Protein AF-A0A6G9Z1Q9-F1 (afdb_monomer_lite)

Secondary structure (DSSP, 8-state):
---S----------TT--PPPPP---HHHHHHHHHHHHSS-HHHHHHHTT--HHHHHHHHHHHHHHHHHTT----SHHHHHHHHHHHTSS-HHHHHT---S-SSSS----

Organism: NCBI:txid455432

Foldseek 3Di:
DDDPPPPPPPDDCPVVPPPQDDFPDDPVLLQLLQLVLQDPDLCVSCVVVVHDSVVSVVSVVVVQVSCVVSVQHQPDSVSVVVSCCVNVSDDVCNNVVVPPPPPPPPPDDD

Structure (mmCIF, N/CA/C/O backbone):
data_AF-A0A6G9Z1Q9-F1
#
_entry.id   AF-A0A6G9Z1Q9-F1
#
loop_
_atom_site.group_PDB
_atom_site.id
_atom_site.type_symbol
_atom_site.label_atom_id
_atom_site.label_alt_id
_atom_site.label_comp_id
_atom_site.label_asym_id
_atom_site.label_entity_id
_atom_site.label_seq_id
_atom_site.pdbx_PDB_ins_code
_atom_site.Cartn_x
_atom_site.Cartn_y
_atom_site.Cartn_z
_atom_site.occupancy
_atom_site.B_iso_or_equiv
_atom_site.auth_seq_id
_atom_site.auth_comp_id
_atom_site.auth_asym_id
_atom_site.auth_atom_id
_atom_site.pdbx_PDB_model_num
ATOM 1 N N . MET A 1 1 ? -14.230 31.022 -36.993 1.00 47.66 1 MET A N 1
ATOM 2 C CA . MET A 1 1 ? -14.810 30.236 -38.099 1.00 47.66 1 MET A CA 1
ATOM 3 C C . MET A 1 1 ? -13.727 29.302 -38.629 1.00 47.66 1 MET A C 1
ATOM 5 O O . MET A 1 1 ? -13.261 29.467 -39.743 1.00 47.66 1 MET A O 1
ATOM 9 N N . ASP A 1 2 ? -13.050 28.521 -37.787 1.00 44.88 2 ASP A N 1
ATOM 10 C CA . ASP A 1 2 ? -13.492 27.386 -36.938 1.00 44.88 2 ASP A CA 1
ATOM 11 C C . ASP A 1 2 ? -13.174 26.061 -37.634 1.00 44.88 2 ASP A C 1
ATOM 13 O O . ASP A 1 2 ? -14.043 25.489 -38.275 1.00 44.88 2 ASP A O 1
ATOM 17 N N . ALA A 1 3 ? -11.913 25.613 -37.534 1.00 49.31 3 ALA A N 1
ATOM 18 C CA . ALA A 1 3 ? -11.507 24.223 -37.803 1.00 49.31 3 ALA A CA 1
ATOM 19 C C . ALA A 1 3 ? -10.036 23.929 -37.406 1.00 49.31 3 ALA A C 1
ATOM 21 O O . ALA A 1 3 ? -9.324 23.247 -38.133 1.00 49.31 3 ALA A O 1
ATOM 22 N N . VAL A 1 4 ? -9.532 24.447 -36.274 1.00 54.91 4 VAL A N 1
ATOM 23 C CA . VAL A 1 4 ? -8.186 24.063 -35.758 1.00 54.91 4 VAL A CA 1
ATOM 24 C C . VAL A 1 4 ? -8.282 23.002 -34.646 1.00 54.91 4 VAL A C 1
ATOM 26 O O . VAL A 1 4 ? -7.276 22.517 -34.141 1.00 54.91 4 VAL A O 1
ATOM 29 N N . PHE A 1 5 ? -9.498 22.581 -34.287 1.00 46.25 5 PHE A N 1
ATOM 30 C CA . PHE A 1 5 ? -9.761 21.591 -33.239 1.00 46.25 5 PHE A CA 1
ATOM 31 C C . PHE A 1 5 ? -10.243 20.253 -33.823 1.00 46.25 5 PHE A C 1
ATOM 33 O O . PHE A 1 5 ? -11.195 19.673 -33.323 1.00 46.25 5 PHE A O 1
ATOM 40 N N . ASP A 1 6 ? -9.624 19.768 -34.901 1.00 47.44 6 ASP A N 1
ATOM 41 C CA . ASP A 1 6 ? -9.974 18.458 -35.473 1.00 47.44 6 ASP A CA 1
ATOM 42 C C . ASP A 1 6 ? -8.731 17.606 -35.741 1.00 47.44 6 ASP A C 1
ATOM 44 O O . ASP A 1 6 ? -8.332 17.313 -36.866 1.00 47.44 6 ASP A O 1
ATOM 48 N N . SER A 1 7 ? -8.022 17.279 -34.661 1.00 43.50 7 SER A N 1
ATOM 49 C CA . SER A 1 7 ? -6.944 16.282 -34.687 1.00 43.50 7 SER A CA 1
ATOM 50 C C . SER A 1 7 ? -6.762 15.557 -33.354 1.00 43.50 7 SER A C 1
ATOM 52 O O . SER A 1 7 ? -5.700 14.989 -33.091 1.00 43.50 7 SER A O 1
ATOM 54 N N . PHE A 1 8 ? -7.821 15.458 -32.542 1.00 53.94 8 PHE A N 1
ATOM 55 C CA . PHE A 1 8 ? -7.943 14.298 -31.663 1.00 53.94 8 PHE A CA 1
ATOM 56 C C . PHE A 1 8 ? -8.254 13.105 -32.561 1.00 53.94 8 PHE A C 1
ATOM 58 O O . PHE A 1 8 ? -9.404 12.718 -32.725 1.00 53.94 8 PHE A O 1
ATOM 65 N N . ARG A 1 9 ? -7.211 12.543 -33.185 1.00 56.84 9 ARG A N 1
ATOM 66 C CA . ARG A 1 9 ? -7.253 11.204 -33.773 1.00 56.84 9 ARG A CA 1
ATOM 67 C C . ARG A 1 9 ? -7.610 10.222 -32.658 1.00 56.84 9 ARG A C 1
ATOM 69 O O . ARG A 1 9 ? -6.734 9.592 -32.072 1.00 56.84 9 ARG A O 1
ATOM 76 N N . THR A 1 10 ? -8.891 10.094 -32.349 1.00 62.38 10 THR A N 1
ATOM 77 C CA . THR A 1 10 ? -9.454 8.965 -31.621 1.00 62.38 10 THR A CA 1
ATOM 78 C C . THR A 1 10 ? -9.720 7.867 -32.632 1.00 62.38 10 THR A C 1
ATOM 80 O O . THR A 1 10 ? -10.862 7.511 -32.882 1.00 62.38 10 THR A O 1
ATOM 83 N N . ASP A 1 11 ? -8.658 7.362 -33.252 1.00 51.91 11 ASP A N 1
ATOM 84 C CA . ASP A 1 11 ? -8.704 6.011 -33.784 1.00 51.91 11 ASP A CA 1
ATOM 85 C C . ASP A 1 11 ? -7.297 5.422 -33.818 1.00 51.91 11 ASP A C 1
ATOM 87 O O . ASP A 1 11 ? -6.528 5.547 -34.773 1.00 51.91 11 ASP A O 1
ATOM 91 N N . ARG A 1 12 ? -6.922 4.818 -32.694 1.00 55.69 12 ARG A N 1
ATOM 92 C CA . ARG A 1 12 ? -5.917 3.768 -32.694 1.00 55.69 12 ARG A CA 1
ATOM 93 C C . ARG A 1 12 ? -6.519 2.622 -31.898 1.00 55.69 12 ARG A C 1
ATOM 95 O O . ARG A 1 12 ? -6.577 2.726 -30.670 1.00 55.69 12 ARG A O 1
ATOM 102 N N . PRO A 1 13 ? -6.976 1.538 -32.542 1.00 53.12 13 PRO A N 1
ATOM 103 C CA . PRO A 1 13 ? -7.247 0.308 -31.827 1.00 53.12 13 PRO A CA 1
ATOM 104 C C . PRO A 1 13 ? -5.904 -0.288 -31.381 1.00 53.12 13 PRO A C 1
ATOM 106 O O . PRO A 1 13 ? -5.424 -1.272 -31.932 1.00 53.12 13 PRO A O 1
ATOM 109 N N . ASP A 1 14 ? -5.294 0.277 -30.335 1.00 56.94 14 ASP A N 1
ATOM 110 C CA . ASP A 1 14 ? -4.218 -0.371 -29.575 1.00 56.94 14 ASP A CA 1
ATOM 111 C C . ASP A 1 14 ? -4.830 -1.458 -28.666 1.00 56.94 14 ASP A C 1
ATOM 113 O O . ASP A 1 14 ? -4.535 -1.562 -27.475 1.00 56.94 14 ASP A O 1
ATOM 117 N N . ASN A 1 15 ? -5.708 -2.300 -29.219 1.00 58.50 15 ASN A N 1
ATOM 118 C CA . ASN A 1 15 ? -6.314 -3.416 -28.494 1.00 58.50 15 ASN A CA 1
ATOM 119 C C . ASN A 1 15 ? -5.437 -4.682 -28.512 1.00 58.50 15 ASN A C 1
ATOM 121 O O . ASN A 1 15 ? -5.882 -5.759 -28.133 1.00 58.50 15 ASN A O 1
ATOM 125 N N . CYS A 1 16 ? -4.158 -4.542 -28.876 1.00 50.53 16 CYS A N 1
ATOM 126 C CA . CYS A 1 16 ? -3.133 -5.569 -28.683 1.00 50.53 16 CYS A CA 1
ATOM 127 C C . CYS A 1 16 ? -2.328 -5.363 -27.392 1.00 50.53 16 CYS A C 1
ATOM 129 O O . CYS A 1 16 ? -1.295 -6.012 -27.215 1.00 50.53 16 CYS A O 1
ATOM 131 N N . ARG A 1 17 ? -2.733 -4.445 -26.496 1.00 59.41 17 ARG A N 1
ATOM 132 C CA . ARG A 1 17 ? -2.014 -4.226 -25.236 1.00 59.41 17 ARG A CA 1
ATOM 133 C C . ARG A 1 17 ? -2.080 -5.508 -24.411 1.00 59.41 17 ARG A C 1
ATOM 135 O O . ARG A 1 17 ? -3.079 -5.768 -23.748 1.00 59.41 17 ARG A O 1
ATOM 142 N N . ALA A 1 18 ? -1.005 -6.295 -24.475 1.00 61.88 18 ALA A N 1
ATOM 143 C CA .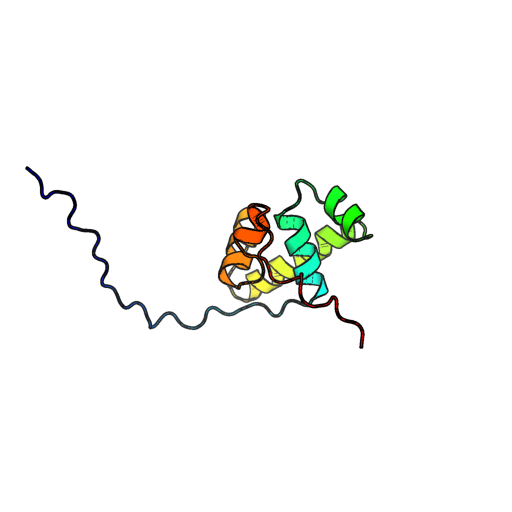 ALA A 1 18 ? -0.858 -7.526 -23.717 1.00 61.88 18 ALA A CA 1
ATOM 144 C C . ALA A 1 18 ? -1.303 -7.291 -22.261 1.00 61.88 18 ALA A C 1
ATOM 146 O O . ALA A 1 18 ? -1.006 -6.216 -21.712 1.00 61.88 18 ALA A O 1
ATOM 147 N N . PRO A 1 19 ? -2.021 -8.248 -21.639 1.00 65.88 19 PRO A N 1
ATOM 148 C CA . PRO A 1 19 ? -2.473 -8.116 -20.263 1.00 65.88 19 PRO A CA 1
ATOM 149 C C . PRO A 1 19 ? -1.304 -7.670 -19.389 1.00 65.88 19 PRO A C 1
ATOM 151 O O . PRO A 1 19 ? -0.272 -8.340 -19.323 1.00 65.88 19 PRO A O 1
ATOM 154 N N . ARG A 1 20 ? -1.424 -6.492 -18.764 1.00 73.25 20 ARG A N 1
ATOM 155 C CA . ARG A 1 20 ? -0.354 -5.991 -17.898 1.00 73.25 20 ARG A CA 1
ATOM 156 C C . ARG A 1 20 ? -0.183 -6.993 -16.755 1.00 73.25 20 ARG A C 1
ATOM 158 O O . ARG A 1 20 ? -1.180 -7.287 -16.093 1.00 73.25 20 ARG A O 1
ATOM 165 N N . PRO A 1 21 ? 1.036 -7.493 -16.495 1.00 81.69 21 PRO A N 1
ATOM 166 C CA . PRO A 1 21 ? 1.245 -8.436 -15.412 1.00 81.69 21 PRO A CA 1
ATOM 167 C C . PRO A 1 21 ? 0.859 -7.756 -14.095 1.00 81.69 21 PRO A C 1
ATOM 169 O O . PRO A 1 21 ? 1.375 -6.680 -13.757 1.00 81.69 21 PRO A O 1
ATOM 172 N N . ARG A 1 22 ? -0.113 -8.357 -13.401 1.00 85.94 22 ARG A N 1
ATOM 173 C CA . ARG A 1 22 ? -0.591 -7.919 -12.088 1.00 85.94 22 ARG A CA 1
ATOM 174 C C . ARG A 1 22 ? 0.226 -8.625 -11.007 1.00 85.94 22 ARG A C 1
ATOM 176 O O . ARG A 1 22 ? 0.411 -9.840 -11.098 1.00 85.94 22 ARG A O 1
ATOM 183 N N . PRO A 1 23 ? 0.720 -7.911 -9.987 1.00 89.88 23 PRO A N 1
ATOM 184 C CA . PRO A 1 23 ? 1.422 -8.554 -8.889 1.00 89.88 23 PRO A CA 1
ATOM 185 C C . PRO A 1 23 ? 0.471 -9.402 -8.050 1.00 89.88 23 PRO A C 1
ATOM 187 O O . PRO A 1 23 ? -0.647 -8.995 -7.738 1.00 89.88 23 PRO A O 1
ATOM 190 N N . ALA A 1 24 ? 0.958 -10.565 -7.621 1.00 91.19 24 ALA A N 1
ATOM 191 C CA . ALA A 1 24 ? 0.287 -11.387 -6.625 1.00 91.19 24 ALA A CA 1
ATOM 192 C C . ALA A 1 24 ? 0.458 -10.750 -5.234 1.00 91.19 24 ALA A C 1
ATOM 194 O O . ALA A 1 24 ? 1.427 -11.009 -4.509 1.00 91.19 24 ALA A O 1
ATOM 195 N N . LEU A 1 25 ? -0.464 -9.854 -4.881 1.00 93.12 25 LEU A N 1
ATOM 196 C CA . LEU A 1 25 ? -0.530 -9.227 -3.564 1.00 93.12 25 LEU A CA 1
ATOM 197 C C . LEU A 1 25 ? -1.439 -10.042 -2.641 1.00 93.12 25 LEU A C 1
ATOM 199 O O . LEU A 1 25 ? -2.507 -10.502 -3.036 1.00 93.12 25 LEU A O 1
ATOM 203 N N . THR A 1 26 ? -1.014 -10.219 -1.395 1.00 95.81 26 THR A N 1
ATOM 204 C CA . THR A 1 26 ? -1.858 -10.807 -0.350 1.00 95.81 26 THR A CA 1
ATOM 205 C C . THR A 1 26 ? -2.936 -9.809 0.072 1.00 95.81 26 THR A C 1
ATOM 207 O O . THR A 1 26 ? -2.741 -8.598 -0.038 1.00 95.81 26 THR A O 1
ATOM 210 N N . LYS A 1 27 ? -4.049 -10.299 0.634 1.00 94.06 27 LYS A N 1
ATOM 211 C CA . LYS A 1 27 ? -5.130 -9.435 1.145 1.00 94.06 27 LYS A CA 1
ATOM 212 C C . LYS A 1 27 ? -4.602 -8.361 2.106 1.00 94.06 27 LYS A C 1
ATOM 214 O O . LYS A 1 27 ? -4.923 -7.189 1.945 1.00 94.06 27 LYS A O 1
ATOM 219 N N . ARG A 1 28 ? -3.717 -8.748 3.034 1.00 95.31 28 ARG A N 1
ATOM 220 C CA . ARG A 1 28 ? -3.123 -7.824 4.011 1.00 95.31 28 ARG A CA 1
ATOM 221 C C . ARG A 1 28 ? -2.194 -6.793 3.369 1.00 95.31 28 ARG A C 1
ATOM 223 O O . ARG A 1 28 ? -2.158 -5.652 3.806 1.00 95.31 28 ARG A O 1
ATOM 230 N N . GLU A 1 29 ? -1.442 -7.161 2.333 1.00 96.25 29 GLU A N 1
ATOM 231 C CA . GLU A 1 29 ? -0.608 -6.197 1.600 1.00 96.25 29 GLU A CA 1
ATOM 232 C C . GLU A 1 29 ? -1.450 -5.163 0.853 1.00 96.25 29 GLU A C 1
ATOM 234 O O . GLU A 1 29 ? -1.111 -3.981 0.883 1.00 96.25 29 GLU A O 1
ATOM 239 N N . VAL A 1 30 ? -2.538 -5.597 0.206 1.00 95.69 30 VAL A N 1
ATOM 240 C CA . VAL A 1 30 ? -3.474 -4.688 -0.467 1.00 95.69 30 VAL A CA 1
ATOM 241 C C . VAL A 1 30 ? -4.092 -3.738 0.548 1.00 95.69 30 VAL A C 1
ATOM 243 O O . VAL A 1 30 ? -4.014 -2.534 0.352 1.00 95.69 30 VAL A O 1
ATOM 246 N N . GLU A 1 31 ? -4.631 -4.257 1.649 1.00 95.06 31 GLU A N 1
ATOM 247 C CA . GLU A 1 31 ? -5.250 -3.467 2.718 1.00 95.06 31 GLU A CA 1
ATOM 248 C C . GLU A 1 31 ? -4.299 -2.398 3.279 1.00 95.06 31 GLU A C 1
ATOM 250 O O . GLU A 1 31 ? -4.638 -1.215 3.307 1.00 95.06 31 GLU A O 1
ATOM 255 N N . VAL A 1 32 ? -3.080 -2.791 3.666 1.00 96.25 32 VAL A N 1
ATOM 256 C CA . VAL A 1 32 ? -2.101 -1.871 4.267 1.00 96.25 32 VAL A CA 1
ATOM 257 C C . VAL A 1 32 ? -1.657 -0.797 3.279 1.00 96.25 32 VAL A C 1
ATOM 259 O O . VAL A 1 32 ? -1.549 0.373 3.648 1.00 96.25 32 VAL A O 1
ATOM 262 N N . VAL A 1 33 ? -1.382 -1.166 2.025 1.00 95.44 33 VAL A N 1
ATOM 263 C CA . VAL A 1 33 ? -0.961 -0.182 1.022 1.00 95.44 33 VAL A CA 1
ATOM 264 C C . VAL A 1 33 ? -2.124 0.703 0.596 1.00 95.44 33 VAL A C 1
ATOM 266 O O . VAL A 1 33 ? -1.900 1.891 0.390 1.00 95.44 33 VAL A O 1
ATOM 269 N N . ASN A 1 34 ? -3.346 0.172 0.525 1.00 94.19 34 ASN A N 1
ATOM 270 C CA . ASN A 1 34 ? -4.536 0.958 0.228 1.00 94.19 34 ASN A CA 1
ATOM 271 C C . ASN A 1 34 ? -4.761 2.030 1.306 1.00 94.19 34 ASN A C 1
ATOM 273 O O . ASN A 1 34 ? -4.800 3.218 1.003 1.00 94.19 34 ASN A O 1
ATOM 277 N N . ALA A 1 35 ? -4.751 1.638 2.583 1.00 92.38 35 ALA A N 1
ATOM 278 C CA . ALA A 1 35 ? -4.823 2.592 3.688 1.00 92.38 35 ALA A CA 1
ATOM 279 C C . ALA A 1 35 ? -3.684 3.630 3.631 1.00 92.38 35 ALA A C 1
ATOM 281 O O . ALA A 1 35 ? -3.905 4.815 3.868 1.00 92.38 35 ALA A O 1
ATOM 282 N N . TRP A 1 36 ? -2.467 3.218 3.256 1.00 94.50 36 TRP A N 1
ATOM 283 C CA . TRP A 1 36 ? -1.332 4.137 3.134 1.00 94.50 36 TRP A CA 1
ATOM 284 C C . TRP A 1 36 ? -1.411 5.109 1.957 1.00 94.50 36 TRP A C 1
ATOM 286 O O . TRP A 1 36 ? -0.914 6.231 2.078 1.00 94.50 36 TRP A O 1
ATOM 296 N N . VAL A 1 37 ? -1.996 4.726 0.819 1.00 91.88 37 VAL A N 1
ATOM 297 C CA . VAL A 1 37 ? -2.124 5.660 -0.309 1.00 91.88 37 VAL A CA 1
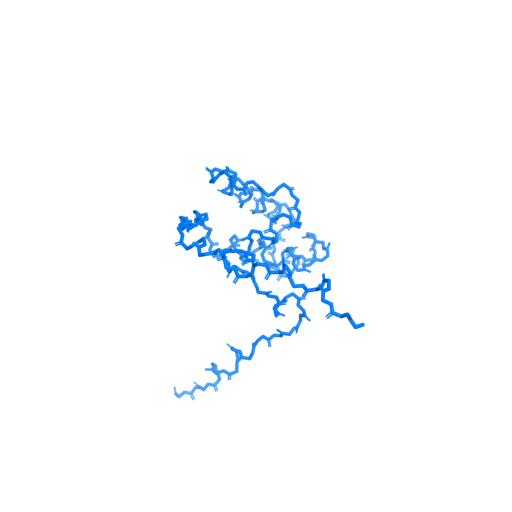ATOM 298 C C . VAL A 1 37 ? -3.142 6.763 -0.021 1.00 91.88 37 VAL A C 1
ATOM 300 O O . VAL A 1 37 ? -2.906 7.886 -0.467 1.00 91.88 37 VAL A O 1
ATOM 303 N N . VAL A 1 38 ? -4.180 6.478 0.775 1.00 86.75 38 VAL A N 1
ATOM 304 C CA . VAL A 1 38 ? -5.217 7.448 1.173 1.00 86.75 38 VAL A CA 1
ATOM 305 C C . VAL A 1 38 ? -4.787 8.312 2.367 1.00 86.75 38 VAL A C 1
ATOM 307 O O . VAL A 1 38 ? -5.079 9.499 2.383 1.00 86.75 38 VAL A O 1
ATOM 310 N N . ALA A 1 39 ? -4.051 7.759 3.336 1.00 89.25 39 ALA A N 1
ATOM 311 C CA . ALA A 1 39 ? -3.653 8.484 4.547 1.00 89.25 39 ALA A CA 1
ATOM 312 C C . ALA A 1 39 ? -2.510 9.493 4.328 1.00 89.25 39 ALA A C 1
ATOM 314 O O . ALA A 1 39 ? -1.637 9.305 3.468 1.00 89.25 39 ALA A O 1
ATOM 315 N N . ASP A 1 40 ? -2.430 10.504 5.194 1.00 85.62 40 ASP A N 1
ATOM 316 C CA . ASP A 1 40 ? -1.372 11.520 5.154 1.00 85.62 40 ASP A CA 1
ATOM 317 C C . ASP A 1 40 ? -0.041 10.991 5.701 1.00 85.62 40 ASP A C 1
ATOM 319 O O . ASP A 1 40 ? 1.040 11.386 5.251 1.00 85.62 40 ASP A O 1
ATOM 323 N N . SER A 1 41 ? -0.087 10.040 6.643 1.00 91.31 41 SER A N 1
ATOM 324 C CA . SER A 1 41 ? 1.116 9.513 7.295 1.00 91.31 41 SER A CA 1
ATOM 325 C C . SER A 1 41 ? 1.086 8.003 7.554 1.00 91.31 41 SER A C 1
ATOM 327 O O . SER A 1 41 ? 0.045 7.384 7.745 1.00 91.31 41 SER A O 1
ATOM 329 N N . LYS A 1 42 ? 2.273 7.381 7.647 1.00 90.25 42 LYS A N 1
ATOM 330 C CA . LYS A 1 42 ? 2.411 5.958 8.034 1.00 90.25 42 LYS A CA 1
ATOM 331 C C . LYS A 1 42 ? 1.983 5.692 9.484 1.00 90.25 42 LYS A C 1
ATOM 333 O O . LYS A 1 42 ? 1.615 4.565 9.806 1.00 90.25 42 LYS A O 1
ATOM 338 N N . SER A 1 43 ? 2.057 6.710 10.345 1.00 92.31 43 SER A N 1
ATOM 339 C CA . SER A 1 43 ? 1.641 6.633 11.753 1.00 92.31 43 SER A CA 1
ATOM 340 C C . SER A 1 43 ? 0.137 6.445 11.871 1.00 92.31 43 SER A C 1
ATOM 342 O O . SER A 1 43 ? -0.329 5.574 12.598 1.00 92.31 43 SER A O 1
ATOM 344 N N . GLU A 1 44 ? -0.612 7.216 11.090 1.00 93.38 44 GLU A N 1
ATOM 345 C CA . GLU A 1 44 ? -2.067 7.141 11.020 1.00 93.38 44 GLU A CA 1
ATOM 346 C C . GLU A 1 44 ? -2.550 5.765 10.551 1.00 93.38 44 GLU A C 1
ATOM 348 O O . GLU A 1 44 ? -3.373 5.144 11.217 1.00 93.38 44 GLU A O 1
ATOM 353 N N . VAL A 1 45 ? -1.950 5.228 9.484 1.00 94.62 45 VAL A N 1
ATOM 354 C CA . VAL A 1 45 ? -2.239 3.866 8.998 1.00 94.62 45 VAL A CA 1
ATOM 355 C C . VAL A 1 45 ? -1.966 2.821 10.074 1.00 94.62 45 VAL A C 1
ATOM 357 O O . VAL A 1 45 ? -2.760 1.905 10.268 1.00 94.62 45 VAL A O 1
ATOM 360 N N . GLY A 1 46 ? -0.839 2.955 10.781 1.00 94.50 46 GLY A N 1
ATOM 361 C CA . GLY A 1 46 ? -0.483 2.048 11.866 1.00 94.50 46 GLY A CA 1
ATOM 362 C C . GLY A 1 46 ? -1.539 2.029 12.970 1.00 94.50 46 GLY A C 1
ATOM 363 O O . GLY A 1 46 ? -1.949 0.958 13.409 1.00 94.50 46 GLY A O 1
ATOM 364 N N . LYS A 1 47 ? -2.045 3.205 13.357 1.00 93.94 47 LYS A N 1
ATOM 365 C CA . LYS A 1 47 ? -3.140 3.328 14.329 1.00 93.94 47 LYS A CA 1
ATOM 366 C C . LYS A 1 47 ? -4.442 2.720 13.801 1.00 93.94 47 LYS A C 1
ATOM 368 O O . LYS A 1 47 ? -5.058 1.938 14.511 1.00 93.94 47 LYS A O 1
ATOM 373 N N . SER A 1 48 ? -4.825 3.037 12.563 1.00 91.56 48 SER A N 1
ATOM 374 C CA . SER A 1 48 ? -6.064 2.551 11.937 1.00 91.56 48 SER A CA 1
ATOM 375 C C . SER A 1 48 ? -6.099 1.024 11.791 1.00 91.56 48 SER A C 1
ATOM 377 O O . SER A 1 48 ? -7.127 0.403 12.043 1.00 91.56 48 SER A O 1
ATOM 379 N N . LEU A 1 49 ? -4.968 0.411 11.432 1.00 93.81 49 LEU A N 1
ATOM 380 C CA . LEU A 1 49 ? -4.858 -1.033 11.198 1.00 93.81 49 LEU A CA 1
ATOM 381 C C . LEU A 1 49 ? -4.273 -1.812 12.387 1.00 93.81 49 LEU A C 1
ATOM 383 O O . LEU A 1 49 ? -3.957 -2.995 12.222 1.00 93.81 49 LEU A O 1
ATOM 387 N N . PHE A 1 50 ? -4.096 -1.157 13.541 1.00 95.44 50 PHE A N 1
ATOM 388 C CA . PHE A 1 50 ? -3.508 -1.707 14.770 1.00 95.44 50 PHE A CA 1
ATOM 389 C C . PHE A 1 50 ? -2.155 -2.416 14.552 1.00 95.44 50 PHE A C 1
ATOM 391 O O . PHE A 1 50 ? -1.897 -3.498 15.077 1.00 95.44 50 PHE A O 1
ATOM 398 N N . ILE A 1 51 ? -1.269 -1.806 13.758 1.00 95.69 51 ILE A N 1
ATOM 399 C CA . ILE A 1 51 ? 0.088 -2.299 13.471 1.00 95.69 51 ILE A CA 1
ATOM 400 C C . ILE A 1 51 ? 1.139 -1.201 13.645 1.00 95.69 51 ILE A C 1
ATOM 402 O O . ILE A 1 51 ? 0.853 -0.008 13.601 1.00 95.69 51 ILE A O 1
ATOM 406 N N . SER A 1 52 ? 2.405 -1.590 13.804 1.00 97.00 52 SER A N 1
ATOM 407 C CA . SER A 1 52 ? 3.493 -0.613 13.904 1.00 97.00 52 SER A CA 1
ATOM 408 C C . SER A 1 52 ? 3.753 0.104 12.568 1.00 97.00 52 SER A C 1
ATOM 410 O O . SER A 1 52 ? 3.584 -0.473 11.489 1.00 97.00 52 SER A O 1
ATOM 412 N N . MET A 1 53 ? 4.280 1.334 12.623 1.00 96.62 53 MET A N 1
ATOM 413 C CA . MET A 1 53 ? 4.773 2.034 11.424 1.00 96.62 53 MET A CA 1
ATOM 414 C C . MET A 1 53 ? 5.843 1.233 10.668 1.00 96.62 53 MET A C 1
ATOM 416 O O . MET A 1 53 ? 5.907 1.286 9.438 1.00 96.62 53 MET A O 1
ATOM 420 N N . GLY A 1 54 ? 6.680 0.476 11.388 1.00 97.19 54 GLY A N 1
ATOM 421 C CA . GLY A 1 54 ? 7.686 -0.405 10.790 1.00 97.19 54 GLY A CA 1
ATOM 422 C C . GLY A 1 54 ? 7.050 -1.536 9.978 1.00 97.19 54 GLY A C 1
ATOM 423 O O . GLY A 1 54 ? 7.509 -1.849 8.876 1.00 97.19 54 GLY A O 1
ATOM 424 N N . THR A 1 55 ? 5.935 -2.083 10.466 1.00 97.19 55 THR A N 1
ATOM 425 C CA . THR A 1 55 ? 5.132 -3.088 9.759 1.00 97.19 55 THR A CA 1
ATOM 426 C C . THR A 1 55 ? 4.530 -2.497 8.484 1.00 97.19 55 THR A C 1
ATOM 428 O O . THR A 1 55 ? 4.678 -3.091 7.417 1.00 97.19 55 THR A O 1
ATOM 431 N N . VAL A 1 56 ? 3.956 -1.287 8.547 1.00 97.06 56 VAL A N 1
ATOM 432 C CA . VAL A 1 56 ? 3.461 -0.565 7.355 1.00 97.06 56 VAL A CA 1
ATOM 433 C C . VAL A 1 56 ? 4.578 -0.389 6.323 1.00 97.06 56 VAL A C 1
ATOM 435 O O . VAL A 1 56 ? 4.407 -0.735 5.155 1.00 97.06 56 VAL A O 1
ATOM 438 N N . ASN A 1 57 ? 5.752 0.090 6.748 1.00 96.75 57 ASN A N 1
ATOM 439 C CA . ASN A 1 57 ? 6.892 0.292 5.852 1.00 96.75 57 ASN A CA 1
ATOM 440 C C . ASN A 1 57 ? 7.351 -1.019 5.196 1.00 96.75 57 ASN A C 1
ATOM 442 O O . ASN A 1 57 ? 7.631 -1.049 3.999 1.00 96.75 57 ASN A O 1
ATOM 446 N N . THR A 1 58 ? 7.370 -2.108 5.964 1.00 97.88 58 THR A N 1
ATOM 447 C CA . THR A 1 58 ? 7.713 -3.445 5.467 1.00 97.88 58 THR A CA 1
ATOM 448 C C . THR A 1 58 ? 6.736 -3.902 4.385 1.00 97.88 58 THR A C 1
ATOM 450 O O . THR A 1 58 ? 7.168 -4.373 3.334 1.00 97.88 58 THR A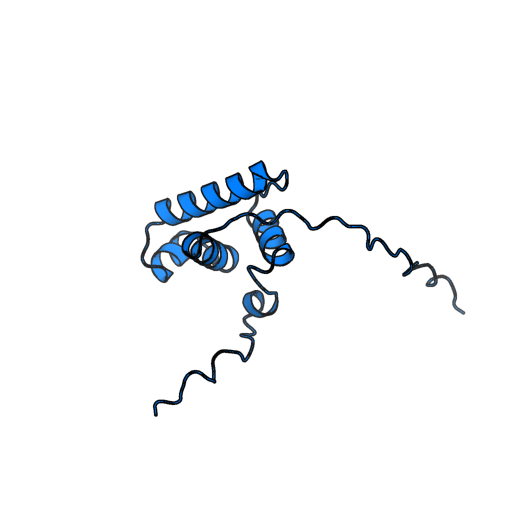 O 1
ATOM 453 N N . HIS A 1 59 ? 5.428 -3.719 4.592 1.00 97.12 59 HIS A N 1
ATOM 454 C CA . HIS A 1 59 ? 4.423 -4.043 3.576 1.00 97.12 59 HIS A CA 1
ATOM 455 C C . HIS A 1 59 ? 4.597 -3.200 2.307 1.00 97.12 59 HIS A C 1
ATOM 457 O O . HIS A 1 59 ? 4.626 -3.759 1.212 1.00 97.12 59 HIS A O 1
ATOM 463 N N . VAL A 1 60 ? 4.800 -1.885 2.433 1.00 96.50 60 VAL A N 1
ATOM 464 C CA . VAL A 1 60 ? 5.033 -0.997 1.279 1.00 96.50 60 VAL A CA 1
ATOM 465 C C . VAL A 1 60 ? 6.259 -1.435 0.473 1.00 96.50 60 VAL A C 1
ATOM 467 O O . VAL A 1 60 ? 6.187 -1.520 -0.753 1.00 96.50 60 VAL A O 1
ATOM 470 N N . LEU A 1 61 ? 7.377 -1.746 1.137 1.00 97.12 61 LEU A N 1
ATOM 471 C CA . LEU A 1 61 ? 8.596 -2.210 0.469 1.00 97.12 61 LEU A CA 1
ATOM 472 C C . LEU A 1 61 ? 8.384 -3.549 -0.249 1.00 97.12 61 LEU A C 1
ATOM 474 O O . LEU A 1 61 ? 8.769 -3.674 -1.410 1.00 97.12 61 LEU A O 1
ATOM 478 N N . ARG A 1 62 ? 7.711 -4.516 0.390 1.00 97.38 62 ARG A N 1
ATOM 479 C CA . ARG A 1 62 ? 7.385 -5.813 -0.231 1.00 97.38 62 ARG A CA 1
ATOM 480 C C . ARG A 1 62 ? 6.516 -5.653 -1.474 1.00 97.38 62 ARG A C 1
ATOM 482 O O . ARG A 1 62 ? 6.791 -6.270 -2.498 1.00 97.38 62 ARG A O 1
ATOM 489 N N . VAL A 1 63 ? 5.500 -4.796 -1.417 1.00 96.94 63 VAL A N 1
ATOM 490 C CA . VAL A 1 63 ? 4.634 -4.531 -2.572 1.00 96.94 63 VAL A CA 1
ATOM 491 C C . VAL A 1 63 ? 5.415 -3.862 -3.703 1.00 96.94 63 VAL A C 1
ATOM 493 O O . VAL A 1 63 ? 5.302 -4.277 -4.856 1.00 96.94 63 VAL A O 1
ATOM 496 N N . ARG A 1 64 ? 6.255 -2.868 -3.396 1.00 96.75 64 ARG A N 1
ATOM 497 C CA . ARG A 1 64 ? 7.127 -2.227 -4.395 1.00 96.75 64 ARG A CA 1
ATOM 498 C C . ARG A 1 64 ? 8.066 -3.219 -5.064 1.00 96.75 64 ARG A C 1
ATOM 500 O O . ARG A 1 64 ? 8.249 -3.140 -6.276 1.00 96.75 64 ARG A O 1
ATOM 507 N N . GLU A 1 65 ? 8.613 -4.152 -4.297 1.00 96.81 65 GLU A N 1
ATOM 508 C CA . GLU A 1 65 ? 9.469 -5.209 -4.820 1.00 96.81 65 GLU A CA 1
ATOM 509 C C . GLU A 1 65 ? 8.705 -6.127 -5.779 1.00 96.81 65 GLU A C 1
ATOM 511 O O . GLU A 1 65 ? 9.163 -6.363 -6.894 1.00 96.81 65 GLU A O 1
ATOM 516 N N . LYS A 1 66 ? 7.483 -6.543 -5.426 1.00 96.25 66 LYS A N 1
ATOM 517 C CA . LYS A 1 66 ? 6.618 -7.324 -6.328 1.00 96.25 66 LYS A CA 1
ATOM 518 C C . LYS A 1 66 ? 6.349 -6.599 -7.647 1.00 96.25 66 LYS A C 1
ATOM 520 O O . LYS A 1 66 ? 6.407 -7.213 -8.707 1.00 96.25 66 LYS A O 1
ATOM 525 N N . TYR A 1 67 ? 6.115 -5.288 -7.608 1.00 96.19 67 TYR A N 1
ATOM 526 C CA . TYR A 1 67 ? 5.989 -4.480 -8.825 1.00 96.19 67 TYR A CA 1
ATOM 527 C C . TYR A 1 67 ? 7.303 -4.365 -9.607 1.00 96.19 67 TYR A C 1
ATOM 529 O O . TYR A 1 67 ? 7.286 -4.392 -10.839 1.00 96.19 67 TYR A O 1
ATOM 537 N N . ARG A 1 68 ? 8.442 -4.241 -8.917 1.00 95.25 68 ARG A N 1
ATOM 538 C CA . ARG A 1 68 ? 9.774 -4.175 -9.535 1.00 95.25 68 ARG A CA 1
ATOM 539 C C . ARG A 1 68 ? 10.109 -5.468 -10.280 1.00 95.25 68 ARG A C 1
ATOM 541 O O . ARG A 1 68 ? 10.582 -5.384 -11.408 1.00 95.25 68 ARG A O 1
ATOM 548 N N . LEU A 1 69 ? 9.806 -6.629 -9.695 1.00 93.94 69 LEU A N 1
ATOM 549 C CA . LEU A 1 69 ? 10.006 -7.946 -10.317 1.00 93.94 69 LEU A CA 1
ATOM 550 C C . LEU A 1 69 ? 9.202 -8.120 -11.615 1.00 93.94 69 LEU A C 1
ATOM 552 O O . LEU A 1 69 ? 9.633 -8.834 -12.511 1.00 93.94 69 LEU A O 1
ATOM 556 N N . LEU A 1 70 ? 8.073 -7.419 -11.748 1.00 93.44 70 LEU A N 1
ATOM 557 C CA . LEU A 1 70 ? 7.262 -7.383 -12.969 1.00 93.44 70 LEU A CA 1
ATOM 558 C C . LEU A 1 70 ? 7.683 -6.284 -13.962 1.00 93.44 70 LEU A C 1
ATOM 560 O O . LEU A 1 70 ? 6.947 -5.994 -14.905 1.00 93.44 70 LEU A O 1
ATOM 564 N N . GLY A 1 71 ? 8.810 -5.603 -13.730 1.00 92.44 71 GLY A N 1
ATOM 565 C CA . GLY A 1 71 ? 9.271 -4.484 -14.561 1.00 92.44 71 GLY A CA 1
ATOM 566 C C . GLY A 1 71 ? 8.428 -3.208 -14.423 1.00 92.44 71 GLY A C 1
ATOM 567 O O . GLY A 1 71 ? 8.557 -2.284 -15.222 1.00 92.44 71 GLY A O 1
ATOM 568 N N . ARG A 1 72 ? 7.557 -3.121 -13.409 1.00 91.50 72 ARG A N 1
ATOM 569 C CA . A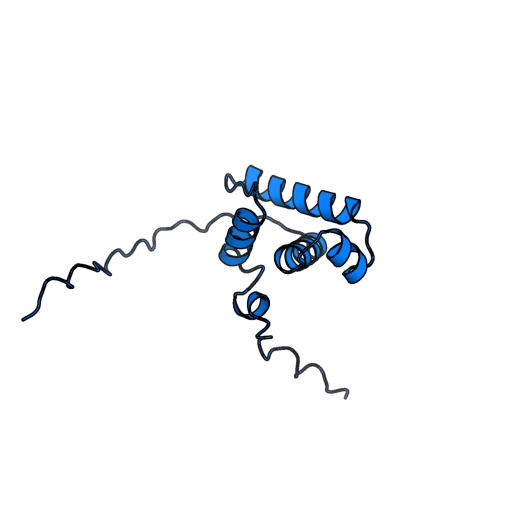RG A 1 72 ? 6.609 -2.012 -13.188 1.00 91.50 72 ARG A CA 1
ATOM 570 C C . ARG A 1 72 ? 6.917 -1.237 -11.906 1.00 91.50 72 ARG A C 1
ATOM 572 O O . ARG A 1 72 ? 6.002 -0.927 -11.147 1.00 91.50 72 ARG A O 1
ATOM 579 N N . ALA A 1 73 ? 8.185 -0.897 -11.675 1.00 91.62 73 ALA A N 1
ATOM 580 C CA . ALA A 1 73 ? 8.644 -0.246 -10.446 1.00 91.62 73 ALA A CA 1
ATOM 581 C C . ALA A 1 73 ? 7.799 0.982 -10.036 1.00 91.62 73 ALA A C 1
ATOM 583 O O . ALA A 1 73 ? 7.370 1.783 -10.871 1.00 91.62 73 ALA A O 1
ATOM 584 N N . ALA A 1 74 ? 7.585 1.120 -8.725 1.00 94.56 74 ALA A N 1
ATOM 585 C CA . ALA A 1 74 ? 6.786 2.176 -8.104 1.00 94.56 74 ALA A CA 1
ATOM 586 C C . ALA A 1 74 ? 7.547 2.828 -6.928 1.00 94.56 74 ALA A C 1
ATOM 588 O O . ALA A 1 74 ? 7.242 2.567 -5.762 1.00 94.56 74 ALA A O 1
ATOM 589 N N . PRO A 1 75 ? 8.575 3.653 -7.203 1.00 93.62 75 PRO A N 1
ATOM 590 C CA . PRO A 1 75 ? 9.469 4.179 -6.165 1.00 93.62 75 PRO A CA 1
ATOM 591 C C . PRO A 1 75 ? 8.830 5.265 -5.284 1.00 93.62 75 PRO A C 1
ATOM 593 O O . PRO A 1 75 ? 9.252 5.468 -4.144 1.00 93.62 75 PRO A O 1
ATOM 596 N N . THR A 1 76 ? 7.792 5.948 -5.769 1.00 95.69 76 THR A N 1
ATOM 597 C CA . THR A 1 76 ? 7.089 7.023 -5.048 1.00 95.69 76 THR A CA 1
ATOM 598 C C . THR A 1 76 ? 5.700 6.574 -4.587 1.00 95.69 76 THR A C 1
ATOM 600 O O . THR A 1 76 ? 5.180 5.560 -5.056 1.00 95.69 76 THR A O 1
ATOM 603 N N . LYS A 1 77 ? 5.093 7.298 -3.633 1.00 94.00 77 LYS A N 1
ATOM 604 C CA . LYS A 1 77 ? 3.698 7.060 -3.208 1.00 94.00 77 LYS A CA 1
ATOM 605 C C . LYS A 1 77 ? 2.753 7.198 -4.408 1.00 94.00 77 LYS A C 1
ATOM 607 O O . LYS A 1 77 ? 1.965 6.298 -4.666 1.00 94.00 77 LYS A O 1
ATOM 612 N N . THR A 1 78 ? 2.932 8.253 -5.205 1.00 95.00 78 THR A N 1
ATOM 613 C CA . THR A 1 78 ? 2.149 8.526 -6.420 1.00 95.00 78 THR A CA 1
ATOM 614 C C . THR A 1 78 ? 2.306 7.445 -7.485 1.00 95.00 78 THR A C 1
ATOM 616 O O . THR A 1 78 ? 1.317 7.002 -8.059 1.00 95.00 78 THR A O 1
ATOM 619 N N . ALA A 1 79 ? 3.531 6.963 -7.730 1.00 94.81 79 ALA A N 1
ATOM 620 C CA . ALA A 1 79 ? 3.743 5.869 -8.675 1.00 94.81 79 ALA A CA 1
ATOM 621 C C . ALA A 1 79 ? 3.053 4.583 -8.200 1.00 94.81 79 ALA A C 1
ATOM 623 O O . ALA A 1 79 ? 2.477 3.867 -9.014 1.00 94.81 79 ALA A O 1
ATOM 624 N N . LEU A 1 80 ? 3.075 4.304 -6.891 1.00 94.94 80 LEU A N 1
ATOM 625 C CA . LEU A 1 80 ? 2.390 3.142 -6.330 1.00 94.94 80 LEU A CA 1
ATOM 626 C C . LEU A 1 80 ? 0.870 3.278 -6.427 1.00 94.94 80 LEU A C 1
ATOM 628 O O . LEU A 1 80 ? 0.216 2.330 -6.851 1.00 94.94 80 LEU A O 1
ATOM 632 N N . LEU A 1 81 ? 0.331 4.462 -6.130 1.00 94.56 81 LEU A N 1
ATOM 633 C CA . LEU A 1 81 ? -1.084 4.774 -6.305 1.00 94.56 81 LEU A CA 1
ATOM 634 C C . LEU A 1 81 ? -1.529 4.551 -7.755 1.00 94.56 81 LEU A C 1
ATOM 636 O O . LEU A 1 81 ? -2.498 3.841 -8.002 1.00 94.56 81 LEU A O 1
ATOM 640 N N . LEU A 1 82 ? -0.780 5.084 -8.724 1.00 94.38 82 LEU A N 1
ATOM 641 C CA . LEU A 1 82 ? -1.074 4.889 -10.142 1.00 94.38 82 LEU A CA 1
ATOM 642 C C . LEU A 1 82 ? -1.091 3.402 -10.522 1.00 94.38 82 LEU A C 1
ATOM 644 O O . LEU A 1 82 ? -1.938 2.977 -11.304 1.00 94.38 82 LEU A O 1
ATOM 648 N N . ARG A 1 83 ? -0.168 2.594 -9.983 1.00 93.75 83 ARG A N 1
ATOM 649 C CA . ARG A 1 83 ? -0.169 1.142 -10.217 1.00 93.75 83 ARG A CA 1
ATOM 650 C C . ARG A 1 83 ? -1.383 0.460 -9.594 1.00 93.75 83 ARG A C 1
ATOM 652 O O . ARG A 1 83 ? -1.998 -0.363 -10.260 1.00 93.75 83 ARG A O 1
ATOM 659 N N . PHE A 1 84 ? -1.757 0.847 -8.378 1.00 93.69 84 PHE A N 1
ATOM 660 C CA . PHE A 1 84 ? -2.943 0.327 -7.703 1.00 93.69 84 PHE A CA 1
ATOM 661 C C . PHE A 1 84 ? -4.229 0.653 -8.469 1.00 93.69 84 PHE A C 1
ATOM 663 O O . PHE A 1 84 ? -5.050 -0.241 -8.648 1.00 93.69 84 PHE A O 1
ATOM 670 N N . LEU A 1 85 ? -4.359 1.874 -8.995 1.00 93.00 85 LEU A N 1
ATOM 671 C CA . LEU A 1 85 ? -5.472 2.271 -9.866 1.00 93.00 85 LEU A CA 1
ATOM 672 C C . LEU A 1 85 ? -5.491 1.449 -11.164 1.00 93.00 85 LEU A C 1
ATOM 674 O O . LEU A 1 85 ? -6.525 0.927 -11.564 1.00 93.00 85 LEU A O 1
ATOM 678 N N . GLN A 1 86 ? -4.336 1.282 -11.817 1.00 91.12 86 GLN A N 1
ATOM 679 C CA . GLN A 1 86 ? -4.223 0.504 -13.061 1.00 91.12 86 GLN A CA 1
ATOM 680 C C . GLN A 1 86 ? -4.587 -0.974 -12.897 1.00 91.12 86 GLN A C 1
ATOM 682 O O . GLN A 1 86 ? -5.032 -1.598 -13.866 1.00 91.12 86 GLN A O 1
ATOM 687 N N . ASP A 1 87 ? -4.339 -1.524 -11.711 1.00 90.62 87 ASP A N 1
ATOM 688 C CA . ASP A 1 87 ? -4.545 -2.935 -11.403 1.00 90.62 87 ASP A CA 1
ATOM 689 C C . ASP A 1 87 ? -5.886 -3.185 -10.677 1.00 90.62 87 ASP A C 1
ATOM 691 O O . ASP A 1 87 ? -6.293 -4.341 -10.561 1.00 90.62 87 ASP A O 1
ATOM 695 N N . GLY A 1 88 ? -6.602 -2.122 -10.282 1.00 90.00 88 GLY A N 1
ATOM 696 C CA . GLY A 1 88 ? -7.945 -2.169 -9.688 1.00 90.00 88 GLY A CA 1
ATOM 697 C C . GLY A 1 88 ? -7.979 -2.408 -8.175 1.00 90.00 88 GLY A C 1
ATOM 698 O O . GLY A 1 88 ? -8.993 -2.852 -7.650 1.00 90.00 88 GLY A O 1
ATOM 699 N N . PHE A 1 89 ? -6.875 -2.157 -7.467 1.00 90.81 89 PHE A N 1
ATOM 700 C CA . PHE A 1 89 ? -6.799 -2.314 -6.006 1.00 90.81 89 PHE A CA 1
ATOM 701 C C . PHE A 1 89 ? -7.380 -1.125 -5.235 1.00 90.81 89 PHE A C 1
ATOM 703 O O . PHE A 1 89 ? -7.735 -1.263 -4.067 1.00 90.81 89 PHE A O 1
ATOM 710 N N . VAL A 1 90 ? -7.435 0.037 -5.880 1.00 88.88 90 VAL A N 1
ATOM 711 C CA . VAL A 1 90 ? -8.065 1.259 -5.380 1.00 88.88 90 VAL A CA 1
ATOM 712 C C . VAL A 1 90 ? -8.829 1.893 -6.532 1.00 88.88 90 VAL A C 1
ATOM 714 O O . VAL A 1 90 ? -8.454 1.722 -7.695 1.00 88.88 90 VAL A O 1
ATOM 717 N N . THR A 1 91 ? -9.897 2.602 -6.206 1.00 87.44 91 THR A N 1
ATOM 718 C CA . THR A 1 91 ? -10.771 3.301 -7.151 1.00 87.44 91 THR A CA 1
ATOM 719 C C . THR A 1 91 ? -10.711 4.808 -6.907 1.00 87.44 91 THR A C 1
ATOM 721 O O . THR A 1 91 ? -10.223 5.252 -5.866 1.00 87.44 91 THR A O 1
ATOM 724 N N . LEU A 1 92 ? -11.142 5.609 -7.882 1.00 87.00 92 LEU A N 1
ATOM 725 C CA . LEU A 1 92 ? -11.128 7.069 -7.732 1.00 87.00 92 LEU A CA 1
ATOM 726 C C . LEU A 1 92 ? -12.160 7.516 -6.695 1.00 87.00 92 LEU A C 1
ATOM 728 O O . LEU A 1 92 ? -11.876 8.390 -5.886 1.00 87.00 92 LEU A O 1
ATOM 732 N N . GLU A 1 93 ? -13.298 6.841 -6.663 1.00 83.50 93 GLU A N 1
ATOM 733 C CA . GLU A 1 93 ? -14.392 7.000 -5.714 1.00 83.50 93 GLU A CA 1
ATOM 734 C C . GLU A 1 93 ? -13.867 6.884 -4.271 1.00 83.50 93 GLU A C 1
ATOM 736 O O . GLU A 1 93 ? -14.036 7.787 -3.452 1.00 83.50 93 GLU A O 1
ATOM 741 N N . GLN A 1 94 ? -13.080 5.836 -3.991 1.00 80.44 94 GLN A N 1
ATOM 742 C CA . GLN A 1 94 ? -12.423 5.649 -2.691 1.00 80.44 94 GLN A CA 1
ATOM 743 C C . GLN A 1 94 ? -11.450 6.781 -2.319 1.00 80.44 94 GLN A C 1
ATOM 745 O O . GLN A 1 94 ? -11.296 7.070 -1.135 1.00 80.44 94 GLN A O 1
ATOM 750 N N . LEU A 1 95 ? -10.786 7.414 -3.293 1.00 83.38 95 LEU A N 1
ATOM 751 C CA . LEU A 1 95 ? -9.869 8.536 -3.045 1.00 83.38 95 LEU A CA 1
ATOM 752 C C . LEU A 1 95 ? -10.606 9.857 -2.817 1.00 83.38 95 LEU A C 1
ATOM 754 O O . LEU A 1 95 ? -10.134 10.687 -2.046 1.00 83.38 95 LEU A O 1
ATOM 758 N N . LEU A 1 96 ? -11.739 10.057 -3.492 1.00 82.88 96 LEU A N 1
ATOM 759 C CA . LEU A 1 96 ? -12.560 11.264 -3.389 1.00 82.88 96 LEU A CA 1
ATOM 760 C C . LEU A 1 96 ? -13.424 11.286 -2.117 1.00 82.88 96 LEU A C 1
ATOM 762 O O . LEU A 1 96 ? -14.104 12.272 -1.854 1.00 82.88 96 LEU A O 1
ATOM 766 N N . GLY A 1 97 ? -13.412 10.207 -1.324 1.00 72.88 97 GLY A N 1
ATOM 767 C CA . GLY A 1 97 ? -14.317 10.042 -0.183 1.00 72.88 97 GLY A CA 1
ATOM 768 C C . GLY A 1 97 ? -15.760 9.746 -0.605 1.00 72.88 97 GLY A C 1
ATOM 769 O O . GLY A 1 97 ? -16.639 9.590 0.243 1.00 72.88 97 GLY A O 1
ATOM 770 N N . GLU A 1 98 ? -16.000 9.607 -1.908 1.00 63.75 98 GLU A N 1
ATOM 771 C CA . GLU A 1 98 ? -17.246 9.128 -2.481 1.00 63.75 98 GLU A CA 1
ATOM 772 C C . GLU A 1 98 ? -17.275 7.619 -2.267 1.00 63.75 98 GLU A C 1
ATOM 774 O O . GLU A 1 98 ? -16.798 6.838 -3.081 1.00 63.75 98 GLU A O 1
ATOM 779 N N . THR A 1 99 ? -17.755 7.174 -1.107 1.00 53.53 99 THR A N 1
ATOM 780 C CA . THR A 1 99 ? -17.877 5.735 -0.861 1.00 53.53 99 THR A CA 1
ATOM 781 C C . THR A 1 99 ? -18.866 5.182 -1.893 1.00 53.53 99 THR A C 1
ATOM 783 O O . THR A 1 99 ? -20.033 5.585 -1.855 1.00 53.53 99 THR A O 1
ATOM 786 N N . PRO A 1 100 ? -18.463 4.301 -2.829 1.00 49.25 100 PRO A N 1
ATOM 787 C CA . PRO A 1 100 ? -19.415 3.739 -3.773 1.00 49.25 100 PRO A CA 1
ATOM 788 C C . PRO A 1 100 ? 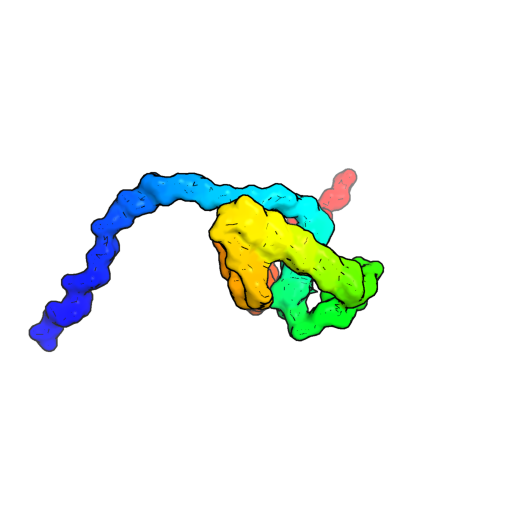-20.491 2.967 -2.984 1.00 49.25 100 PRO A C 1
ATOM 790 O O . PRO A 1 100 ? -20.152 2.294 -2.002 1.00 49.25 100 PRO A O 1
ATOM 793 N N . PRO A 1 101 ? -21.782 3.065 -3.355 1.00 46.75 101 PRO A N 1
ATOM 794 C CA . PRO A 1 101 ? -22.899 2.462 -2.625 1.00 46.75 101 PRO A CA 1
ATOM 795 C C . PRO A 1 101 ? -22.932 0.929 -2.774 1.00 46.75 101 PRO A C 1
ATOM 797 O O . PRO A 1 101 ? -23.858 0.373 -3.348 1.00 46.75 101 PRO A O 1
ATOM 800 N N . ALA A 1 102 ? -21.928 0.227 -2.245 1.00 49.72 102 ALA A N 1
ATOM 801 C CA . ALA A 1 102 ? -21.816 -1.234 -2.301 1.00 49.72 102 ALA A CA 1
ATOM 802 C C . ALA A 1 102 ? -21.597 -1.879 -0.918 1.00 49.72 102 ALA A C 1
ATOM 804 O O . ALA A 1 102 ? -21.020 -2.957 -0.812 1.00 49.72 102 ALA A O 1
ATOM 805 N N . ALA A 1 103 ? -22.052 -1.223 0.156 1.00 46.91 103 ALA A N 1
ATOM 806 C CA . ALA A 1 103 ? -22.000 -1.769 1.518 1.00 46.91 103 ALA A CA 1
ATOM 807 C C . ALA A 1 103 ? -23.277 -1.515 2.349 1.00 46.91 103 ALA A C 1
ATOM 809 O O . ALA A 1 103 ? -23.217 -1.528 3.575 1.00 46.91 103 ALA A O 1
ATOM 810 N N . ARG A 1 104 ? -24.438 -1.280 1.711 1.00 51.97 104 ARG A N 1
ATOM 811 C CA . ARG A 1 104 ? -25.744 -1.249 2.409 1.00 51.97 104 ARG A CA 1
ATOM 812 C C . ARG A 1 104 ? -26.531 -2.573 2.354 1.00 51.97 104 ARG A C 1
ATOM 814 O O . ARG A 1 104 ? -27.554 -2.653 3.014 1.00 51.97 104 ARG A O 1
ATOM 821 N N . GLU A 1 105 ? -26.050 -3.616 1.667 1.00 52.16 105 GLU A N 1
ATOM 822 C CA . GLU A 1 105 ? -26.788 -4.891 1.482 1.00 52.16 105 GLU A CA 1
ATOM 823 C C . GLU A 1 105 ? -26.219 -6.116 2.235 1.00 52.16 105 GLU A C 1
ATOM 825 O O . GLU A 1 105 ? -26.456 -7.254 1.853 1.00 52.16 105 GLU A O 1
ATOM 830 N N . LEU A 1 106 ? -25.495 -5.931 3.343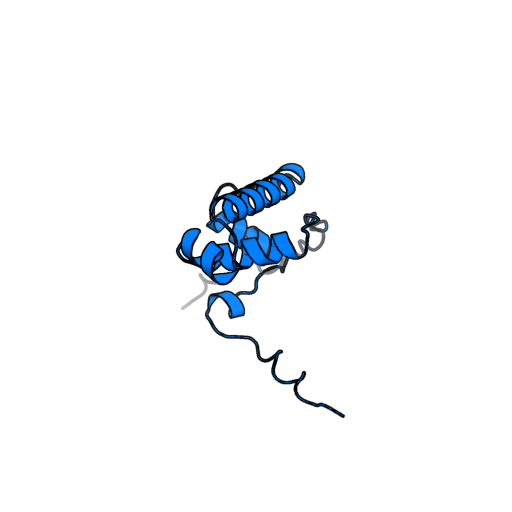 1.00 56.69 106 LEU A N 1
ATOM 831 C CA . LEU A 1 106 ? -25.245 -7.026 4.308 1.00 56.69 106 LEU A CA 1
ATOM 832 C C . LEU A 1 106 ? -25.875 -6.748 5.681 1.00 56.69 106 LEU A C 1
ATOM 834 O O . LEU A 1 106 ? -25.394 -7.207 6.713 1.00 56.69 106 LEU A O 1
ATOM 838 N N . SER A 1 107 ? -26.979 -6.002 5.674 1.00 59.78 107 SER A N 1
ATOM 839 C CA . SER A 1 107 ? -27.897 -5.877 6.802 1.00 59.78 107 SER A CA 1
ATOM 840 C C . SER A 1 107 ? -29.213 -6.560 6.445 1.00 59.78 107 SER A C 1
ATOM 842 O O . SER A 1 107 ? -30.188 -5.874 6.185 1.00 59.78 107 SER A O 1
ATOM 844 N N . ASP A 1 108 ? -29.224 -7.890 6.443 1.00 42.88 108 ASP A N 1
ATOM 845 C CA . ASP A 1 108 ? -30.436 -8.673 6.698 1.00 42.88 108 ASP A CA 1
ATOM 846 C C . ASP A 1 108 ? -30.027 -9.953 7.444 1.00 42.88 108 ASP A C 1
ATOM 848 O O . ASP A 1 108 ? -29.431 -10.854 6.848 1.00 42.88 108 ASP A O 1
ATOM 852 N N . PRO A 1 109 ? -30.270 -10.046 8.763 1.00 54.84 109 PRO A N 1
ATOM 853 C CA . PRO A 1 109 ? -30.339 -11.332 9.430 1.00 54.84 109 PRO A CA 1
ATOM 854 C C . PRO A 1 109 ? -31.705 -11.970 9.135 1.00 54.84 109 PRO A C 1
ATOM 856 O O . PRO A 1 109 ? -32.744 -11.386 9.445 1.00 54.84 109 PRO A O 1
ATOM 859 N N . ALA A 1 110 ? -31.684 -13.176 8.571 1.00 48.19 110 ALA A N 1
ATOM 860 C CA . ALA A 1 110 ? -32.776 -14.142 8.670 1.00 48.19 110 ALA A CA 1
ATOM 861 C C . ALA A 1 110 ? -32.343 -15.280 9.599 1.00 48.19 110 ALA A C 1
ATOM 863 O O . ALA A 1 110 ? -31.172 -15.714 9.480 1.00 48.19 110 ALA A O 1
#

InterPro domains:
  IPR000792 Transcription regulator LuxR, C-terminal [PF00196] (24-68)
  IPR000792 Transcription regulator LuxR, C-terminal [SM00421] (22-79)
  IPR016032 Signal transduction response regulator, C-terminal effector [SSF46894] (11-80)
  IPR036388 Winged helix-like DNA-binding domain superfamily [G3DSA:1.10.10.10] (17-93)

pLDDT: mean 80.98, std 18.67, range [42.88, 97.88]

Radius of gyration: 18.87 Å; chains: 1; bounding box: 43×44×53 Å

Sequence (110 aa):
MDAVFDSFRTDRPDNCRAPRPRPALTKREVEVVNAWVVADSKSEVGKSLFISMGTVNTHVLRVREKYRLLGRAAPTKTALLLRFLQDGFVTLEQLLGETPPAARELSDPA